Protein AF-A0A2E6WQB7-F1 (afdb_monomer_lite)

Structure (mmCIF, N/CA/C/O backbone):
data_AF-A0A2E6WQB7-F1
#
_entry.id   AF-A0A2E6WQB7-F1
#
loop_
_atom_site.group_PDB
_atom_site.id
_atom_site.type_symbol
_atom_site.label_atom_id
_atom_site.label_alt_id
_atom_site.label_comp_id
_atom_site.label_asym_id
_atom_site.label_entity_id
_atom_site.label_seq_id
_atom_site.pdbx_PDB_ins_code
_atom_site.Cartn_x
_atom_site.Cartn_y
_atom_site.Cartn_z
_atom_site.occupancy
_atom_site.B_iso_or_equiv
_atom_site.auth_seq_id
_atom_site.auth_comp_id
_atom_site.auth_asym_id
_atom_site.auth_atom_id
_atom_site.pdbx_PDB_model_num
ATOM 1 N N . MET A 1 1 ? 29.535 -19.643 11.023 1.00 40.69 1 MET A N 1
ATOM 2 C CA . MET A 1 1 ? 28.371 -19.129 11.769 1.00 40.69 1 MET A CA 1
ATOM 3 C C . MET A 1 1 ? 27.506 -18.400 10.760 1.00 40.69 1 MET A C 1
ATOM 5 O O . MET A 1 1 ? 27.830 -17.279 10.393 1.00 40.69 1 MET A O 1
ATOM 9 N N . GLU A 1 2 ? 26.518 -19.099 10.204 1.00 45.59 2 GLU A N 1
ATOM 10 C CA . GLU A 1 2 ? 25.465 -18.490 9.387 1.00 45.59 2 GLU A CA 1
ATOM 11 C C . GLU A 1 2 ? 24.642 -17.578 10.297 1.00 45.59 2 GLU A C 1
ATOM 13 O O . GLU A 1 2 ? 24.123 -18.015 11.322 1.00 45.59 2 GLU A O 1
ATOM 18 N N . ASN A 1 3 ? 24.598 -16.287 9.972 1.00 47.78 3 ASN A N 1
ATOM 19 C CA .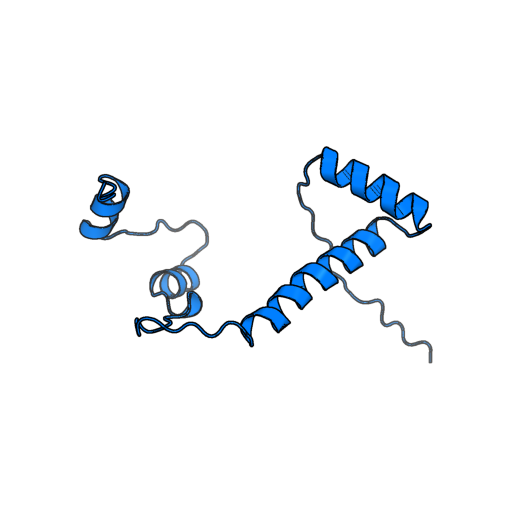 ASN A 1 3 ? 23.720 -15.350 10.652 1.00 47.78 3 ASN A CA 1
ATOM 20 C C . ASN A 1 3 ? 22.300 -15.585 10.131 1.00 47.78 3 ASN A C 1
ATOM 22 O O . ASN A 1 3 ? 21.912 -14.992 9.123 1.00 47.78 3 ASN A O 1
ATOM 26 N N . ASP A 1 4 ? 21.527 -16.408 10.837 1.00 47.44 4 ASP A N 1
ATOM 27 C CA . ASP A 1 4 ? 20.069 -16.497 10.707 1.00 47.44 4 ASP A CA 1
ATOM 28 C C . ASP A 1 4 ? 19.415 -15.200 11.216 1.00 47.44 4 ASP A C 1
ATOM 30 O O . ASP A 1 4 ? 18.637 -15.168 12.168 1.00 47.44 4 ASP A O 1
ATOM 34 N N . ASN A 1 5 ? 19.704 -14.081 10.553 1.00 51.34 5 ASN A N 1
ATOM 35 C CA . ASN A 1 5 ? 18.859 -12.899 10.608 1.00 51.34 5 ASN A CA 1
AT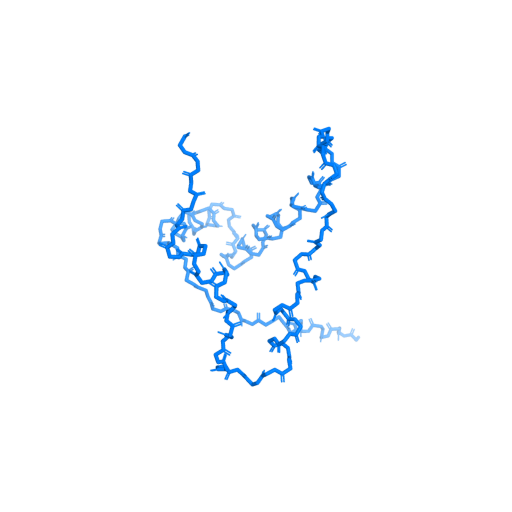OM 36 C C . ASN A 1 5 ? 17.631 -13.168 9.732 1.00 51.34 5 ASN A C 1
ATOM 38 O O . ASN A 1 5 ? 17.419 -12.507 8.712 1.00 51.34 5 ASN A O 1
ATOM 42 N N . THR A 1 6 ? 16.802 -14.143 10.116 1.00 55.34 6 THR A N 1
ATOM 43 C CA . THR A 1 6 ? 15.426 -14.240 9.625 1.00 55.34 6 THR A CA 1
ATOM 44 C C . THR A 1 6 ? 14.685 -13.025 10.173 1.00 55.34 6 THR A C 1
ATOM 46 O O . THR A 1 6 ? 14.099 -13.043 11.258 1.00 55.34 6 THR A O 1
ATOM 49 N N . ASN A 1 7 ? 14.838 -11.921 9.449 1.00 58.34 7 ASN A N 1
ATOM 50 C CA . ASN A 1 7 ? 14.265 -10.618 9.706 1.00 58.34 7 ASN A CA 1
ATOM 51 C C . ASN A 1 7 ? 12.765 -10.805 9.968 1.00 58.34 7 ASN A C 1
ATOM 53 O O . ASN A 1 7 ? 12.017 -11.176 9.062 1.00 58.34 7 ASN A O 1
ATOM 57 N N . LYS A 1 8 ? 12.337 -10.629 11.226 1.00 64.75 8 LYS A N 1
ATOM 58 C CA . LYS A 1 8 ? 10.929 -10.682 11.649 1.00 64.75 8 LYS A CA 1
ATOM 59 C C . LYS A 1 8 ? 10.185 -9.482 11.056 1.00 64.75 8 LYS A C 1
ATOM 61 O O . LYS A 1 8 ? 9.807 -8.554 11.766 1.00 64.75 8 LYS A O 1
ATOM 66 N N . THR A 1 9 ? 9.995 -9.473 9.743 1.00 70.56 9 THR A N 1
ATOM 67 C CA . THR A 1 9 ? 9.180 -8.471 9.065 1.00 70.56 9 THR A CA 1
ATOM 68 C C . THR A 1 9 ? 7.718 -8.771 9.374 1.00 70.56 9 THR A C 1
ATOM 70 O O . THR A 1 9 ? 7.231 -9.866 9.092 1.00 70.56 9 THR A O 1
ATOM 73 N N . ARG A 1 10 ? 7.016 -7.816 9.993 1.00 81.56 10 ARG A N 1
ATOM 74 C CA . ARG A 1 10 ? 5.583 -7.957 10.272 1.00 81.56 10 ARG A CA 1
ATOM 75 C C . ARG A 1 10 ? 4.819 -7.992 8.950 1.00 81.56 10 ARG A C 1
ATOM 77 O O . ARG A 1 10 ? 5.018 -7.127 8.102 1.00 81.56 10 ARG A O 1
ATOM 84 N N . GLN A 1 11 ? 3.951 -8.984 8.786 1.00 83.50 11 GLN A N 1
ATOM 85 C CA . GLN A 1 11 ? 3.028 -9.032 7.660 1.00 83.50 11 GLN A CA 1
ATOM 86 C C . GLN A 1 11 ? 1.891 -8.038 7.907 1.00 83.50 11 GLN A C 1
ATOM 88 O O . GLN A 1 11 ? 1.300 -8.026 8.985 1.00 83.50 11 GLN A O 1
ATOM 93 N N . ILE A 1 12 ? 1.604 -7.206 6.909 1.00 83.06 12 ILE A N 1
ATOM 94 C CA . ILE A 1 12 ? 0.531 -6.213 6.947 1.00 83.06 12 ILE A CA 1
ATOM 95 C C . ILE A 1 12 ? -0.445 -6.561 5.827 1.00 83.06 12 ILE A C 1
ATOM 97 O O . ILE A 1 12 ? -0.026 -6.8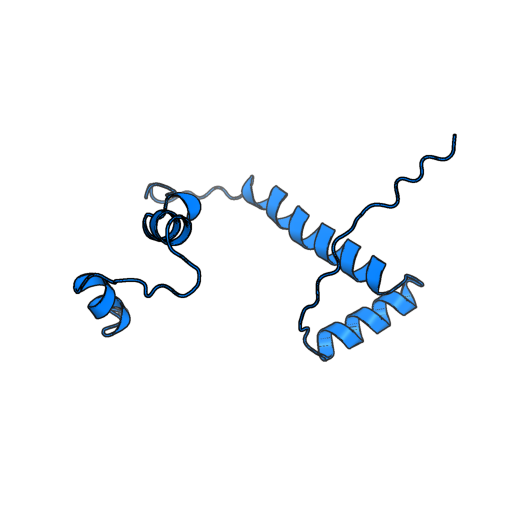63 4.708 1.00 83.06 12 ILE A O 1
ATOM 101 N N . PHE A 1 13 ? -1.738 -6.533 6.135 1.00 87.38 13 PHE A N 1
ATOM 102 C CA . PHE A 1 13 ? -2.800 -6.641 5.142 1.00 87.38 13 PHE A CA 1
ATOM 103 C C . PHE A 1 13 ? -3.335 -5.241 4.860 1.00 87.38 13 PHE A C 1
ATOM 105 O O . PHE A 1 13 ? -3.616 -4.488 5.789 1.00 87.38 13 PHE A O 1
ATOM 112 N N . ALA A 1 14 ? -3.451 -4.891 3.583 1.00 87.12 14 ALA A N 1
ATOM 113 C CA . ALA A 1 14 ? -3.945 -3.597 3.138 1.00 87.12 14 ALA A CA 1
ATOM 114 C C . ALA A 1 14 ? -4.891 -3.789 1.953 1.00 87.12 14 ALA A C 1
ATOM 116 O O . ALA A 1 14 ? -4.749 -4.740 1.181 1.00 87.12 14 ALA A O 1
ATOM 117 N N . ILE A 1 15 ? -5.844 -2.873 1.815 1.00 93.62 15 ILE A N 1
ATOM 118 C CA . ILE A 1 15 ? -6.730 -2.796 0.655 1.00 93.62 15 ILE A CA 1
ATOM 119 C C . ILE A 1 15 ? -6.075 -1.844 -0.348 1.00 93.62 15 ILE A C 1
ATOM 121 O O . ILE A 1 15 ? -5.634 -0.759 0.024 1.00 93.62 15 ILE A O 1
ATOM 125 N N . VAL A 1 16 ? -5.990 -2.261 -1.608 1.00 90.06 16 VAL A N 1
ATOM 126 C CA . VAL A 1 16 ? -5.388 -1.486 -2.703 1.00 90.06 16 VAL A CA 1
ATOM 127 C C . VAL A 1 16 ? -6.399 -1.420 -3.839 1.00 90.06 16 VAL A C 1
ATOM 129 O O . VAL A 1 16 ? -7.144 -2.381 -4.039 1.00 90.06 16 VAL A O 1
ATOM 132 N N . SER A 1 17 ? -6.437 -0.308 -4.582 1.00 95.88 17 SER A N 1
ATOM 133 C CA . SER A 1 17 ? -7.269 -0.256 -5.785 1.00 95.88 17 SER A CA 1
ATOM 134 C C . SER A 1 17 ? -6.795 -1.300 -6.800 1.00 95.88 17 SER A C 1
ATOM 136 O O . SER A 1 17 ? -5.595 -1.555 -6.954 1.00 95.88 17 SER A O 1
ATOM 138 N N . GLU A 1 18 ? -7.747 -1.923 -7.487 1.00 95.06 18 GLU A N 1
ATOM 139 C CA . GLU A 1 18 ? -7.457 -2.989 -8.444 1.00 95.06 18 GLU A CA 1
ATOM 140 C C . GLU A 1 18 ? -6.561 -2.497 -9.587 1.00 95.06 18 GLU A C 1
ATOM 142 O O . GLU A 1 18 ? -5.574 -3.153 -9.928 1.00 95.06 18 GLU A O 1
ATOM 147 N N . ASP A 1 19 ? -6.833 -1.296 -10.099 1.00 96.81 19 ASP A N 1
ATOM 148 C CA . ASP A 1 19 ? -6.060 -0.683 -11.180 1.00 96.81 19 ASP A CA 1
ATOM 149 C C . ASP A 1 19 ? -4.580 -0.526 -10.805 1.00 96.81 19 ASP A C 1
ATOM 151 O O . ASP A 1 19 ? -3.684 -0.874 -11.582 1.00 96.81 19 ASP A O 1
ATOM 155 N N . ILE A 1 20 ? -4.303 -0.067 -9.578 1.00 93.56 20 ILE A N 1
ATOM 156 C CA . ILE A 1 20 ? -2.934 0.108 -9.072 1.00 93.56 20 ILE A CA 1
ATOM 157 C C . ILE A 1 20 ? -2.254 -1.250 -8.897 1.00 93.56 20 ILE A C 1
ATOM 159 O O . ILE A 1 20 ? -1.073 -1.401 -9.233 1.00 93.56 20 ILE A O 1
ATOM 163 N N . TYR A 1 21 ? -2.978 -2.252 -8.398 1.00 93.75 21 TYR A N 1
ATOM 164 C CA . TYR A 1 21 ? -2.450 -3.604 -8.243 1.00 93.75 21 TYR A CA 1
ATOM 165 C C . TYR A 1 21 ? -2.064 -4.224 -9.594 1.00 93.75 21 TYR A C 1
ATOM 167 O O . TYR A 1 21 ? -0.956 -4.754 -9.735 1.00 93.75 21 TYR A O 1
ATOM 175 N N . LEU A 1 22 ? -2.933 -4.119 -10.603 1.00 96.19 22 LEU A N 1
ATOM 176 C CA . LEU A 1 22 ? -2.685 -4.640 -11.949 1.00 96.19 22 LEU A CA 1
ATOM 177 C C . LEU A 1 22 ? -1.505 -3.935 -12.623 1.00 96.19 22 LEU A C 1
ATOM 179 O O . LEU A 1 22 ? -0.606 -4.609 -13.137 1.00 96.19 22 LEU A O 1
ATOM 183 N N . ALA A 1 23 ? -1.455 -2.603 -12.553 1.00 95.31 23 ALA A N 1
ATOM 184 C CA . ALA A 1 23 ? -0.338 -1.823 -13.080 1.00 95.31 23 ALA A CA 1
ATOM 185 C C . ALA A 1 23 ? 0.988 -2.207 -12.401 1.00 95.31 23 ALA A C 1
ATOM 187 O O . ALA A 1 23 ? 2.000 -2.437 -13.070 1.00 95.31 23 ALA A O 1
ATOM 188 N N . SER A 1 24 ? 0.972 -2.364 -11.074 1.00 93.94 24 SER A N 1
ATOM 189 C CA . SER A 1 24 ? 2.144 -2.784 -10.295 1.00 93.94 24 SER A CA 1
ATOM 190 C C . SER A 1 24 ? 2.600 -4.195 -10.664 1.00 93.94 24 SER A C 1
ATOM 192 O O . SER A 1 24 ? 3.796 -4.448 -10.795 1.00 93.94 24 SER A O 1
ATOM 194 N N . LYS A 1 25 ? 1.660 -5.120 -10.879 1.00 95.06 25 LYS A N 1
ATOM 195 C CA . LYS A 1 25 ? 1.948 -6.503 -11.282 1.00 95.06 25 LYS A CA 1
ATOM 196 C C . LYS A 1 25 ? 2.560 -6.585 -12.679 1.00 95.06 25 LYS A C 1
ATOM 198 O O . LYS A 1 25 ? 3.528 -7.326 -12.872 1.00 95.06 25 LYS A O 1
ATOM 203 N N . ALA A 1 26 ? 2.038 -5.810 -13.628 1.00 96.56 26 ALA A N 1
ATOM 204 C CA . ALA A 1 26 ? 2.615 -5.693 -14.963 1.00 96.56 26 ALA A CA 1
ATOM 205 C C . ALA A 1 26 ? 4.056 -5.162 -14.882 1.00 96.56 26 ALA A C 1
ATOM 207 O O . ALA A 1 26 ? 4.982 -5.814 -15.369 1.00 96.56 26 ALA A O 1
ATOM 208 N N . LYS A 1 27 ? 4.270 -4.058 -14.152 1.00 94.69 27 LYS A N 1
ATOM 209 C CA . LYS A 1 27 ? 5.604 -3.468 -13.960 1.00 94.69 27 LYS A CA 1
ATOM 210 C C . LYS A 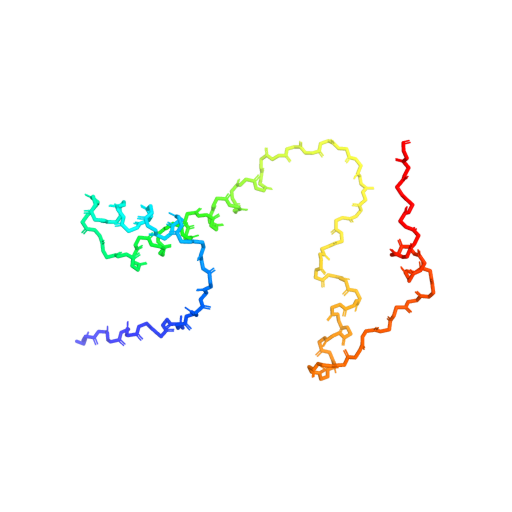1 27 ? 6.592 -4.382 -13.248 1.00 94.69 27 LYS A C 1
ATOM 212 O O . LYS A 1 27 ? 7.743 -4.475 -13.670 1.00 94.69 27 LYS A O 1
ATOM 217 N N . ALA A 1 28 ? 6.164 -5.101 -12.218 1.00 95.50 28 ALA A N 1
ATOM 218 C CA . ALA A 1 28 ? 7.020 -6.068 -11.537 1.00 95.50 28 ALA A CA 1
ATOM 219 C C . ALA A 1 28 ? 7.476 -7.191 -12.488 1.00 95.50 28 ALA A C 1
ATOM 221 O O . ALA A 1 28 ? 8.636 -7.600 -12.453 1.00 95.50 28 ALA A O 1
ATOM 222 N N . THR A 1 29 ? 6.587 -7.637 -13.382 1.00 95.12 29 THR A N 1
ATOM 223 C CA . THR A 1 29 ? 6.887 -8.676 -14.378 1.00 95.12 29 THR A CA 1
ATOM 224 C C . THR A 1 29 ? 7.864 -8.174 -15.441 1.00 95.12 29 THR A C 1
ATOM 226 O O . THR A 1 29 ? 8.824 -8.878 -15.755 1.00 95.12 29 THR A O 1
ATOM 229 N N . GLU A 1 30 ? 7.678 -6.947 -15.941 1.00 95.88 30 GLU A N 1
ATOM 230 C CA . GLU A 1 30 ? 8.627 -6.292 -16.858 1.00 95.88 30 GLU A CA 1
ATOM 231 C C . GLU A 1 30 ? 10.037 -6.234 -16.257 1.00 95.88 30 GLU A C 1
ATOM 233 O O . GLU A 1 30 ? 11.021 -6.562 -16.921 1.00 95.88 30 GLU A O 1
ATOM 238 N N . LEU A 1 31 ? 10.128 -5.879 -14.973 1.00 93.75 31 LEU A N 1
ATOM 239 C CA . LEU A 1 31 ? 11.390 -5.782 -14.238 1.00 93.75 31 LEU A CA 1
ATOM 240 C C . LEU A 1 31 ? 11.932 -7.141 -13.769 1.00 93.75 31 LEU A C 1
ATOM 242 O O . LEU A 1 31 ? 13.026 -7.192 -13.209 1.00 93.75 31 LEU A O 1
ATOM 246 N N . ARG A 1 32 ? 11.191 -8.237 -13.990 1.00 95.44 32 ARG A N 1
ATOM 247 C CA . ARG A 1 32 ? 11.503 -9.592 -13.497 1.00 95.44 32 ARG A CA 1
ATOM 248 C C . ARG A 1 32 ? 11.746 -9.631 -11.984 1.00 95.44 32 ARG A C 1
ATOM 250 O O . ARG A 1 32 ? 12.594 -10.377 -11.496 1.00 95.44 32 ARG A O 1
ATOM 257 N N . LEU A 1 33 ? 10.989 -8.827 -11.242 1.00 93.62 33 LEU A N 1
ATOM 258 C CA . LEU A 1 33 ? 11.060 -8.730 -9.788 1.00 93.62 33 LEU A CA 1
ATOM 259 C C . LEU A 1 33 ? 9.826 -9.372 -9.139 1.00 93.62 33 LEU A C 1
ATOM 261 O O . LEU A 1 33 ? 8.716 -9.248 -9.660 1.00 93.62 33 LEU A O 1
ATOM 265 N N . PRO A 1 34 ? 9.971 -10.004 -7.960 1.00 94.00 34 PRO A N 1
ATOM 266 C CA . PRO A 1 34 ? 8.821 -10.401 -7.160 1.00 94.00 34 PRO A CA 1
ATOM 267 C C . PRO A 1 34 ? 7.963 -9.181 -6.809 1.00 94.00 34 PRO A C 1
ATOM 269 O O . PRO A 1 34 ? 8.487 -8.173 -6.331 1.00 94.00 34 PRO A O 1
ATOM 272 N N . LEU A 1 35 ? 6.641 -9.295 -6.971 1.00 91.81 35 LEU A N 1
ATOM 273 C CA . LEU A 1 35 ? 5.702 -8.193 -6.715 1.00 91.81 35 LEU A CA 1
ATOM 274 C C . LEU A 1 35 ? 5.856 -7.609 -5.305 1.00 91.81 35 LEU A C 1
ATOM 276 O O . LEU A 1 35 ? 5.863 -6.395 -5.135 1.00 91.81 35 LEU A O 1
ATOM 280 N N . ARG A 1 36 ? 6.067 -8.470 -4.303 1.00 90.38 36 ARG A N 1
ATOM 281 C CA . ARG A 1 36 ? 6.364 -8.045 -2.930 1.00 90.38 36 ARG A CA 1
ATOM 282 C C . ARG A 1 36 ? 7.550 -7.080 -2.881 1.00 90.38 36 ARG A C 1
ATOM 284 O O . ARG A 1 36 ? 7.442 -6.012 -2.294 1.00 90.38 36 ARG A O 1
ATOM 291 N N . LYS A 1 37 ? 8.669 -7.451 -3.510 1.00 90.56 37 LYS A N 1
ATOM 292 C CA . LYS A 1 37 ? 9.895 -6.648 -3.485 1.00 90.56 37 LYS A CA 1
ATOM 293 C C . LYS A 1 37 ? 9.695 -5.322 -4.212 1.00 90.56 37 LYS A C 1
ATOM 295 O O . LYS A 1 37 ? 10.171 -4.295 -3.746 1.00 90.56 37 LYS A O 1
ATOM 300 N N . PHE A 1 38 ? 8.958 -5.345 -5.320 1.00 93.75 38 PHE A N 1
ATOM 301 C CA . PHE A 1 38 ? 8.595 -4.142 -6.062 1.00 93.75 38 PHE A CA 1
ATOM 302 C C . PHE A 1 38 ? 7.782 -3.156 -5.207 1.00 93.75 38 PHE A C 1
ATOM 304 O O . PHE A 1 38 ? 8.106 -1.971 -5.176 1.00 93.75 38 PHE A O 1
ATOM 311 N N . ILE A 1 39 ? 6.787 -3.648 -4.462 1.00 91.81 39 ILE A N 1
ATOM 312 C CA . ILE A 1 39 ? 5.984 -2.825 -3.546 1.00 91.81 39 ILE A CA 1
ATOM 313 C C . ILE A 1 39 ? 6.849 -2.271 -2.406 1.00 91.81 39 ILE A C 1
ATOM 315 O O . ILE A 1 39 ? 6.759 -1.086 -2.107 1.00 91.81 39 ILE A O 1
ATOM 319 N N . GLU A 1 40 ? 7.726 -3.088 -1.812 1.00 90.19 40 GLU A N 1
ATOM 320 C CA . GLU A 1 40 ? 8.666 -2.633 -0.773 1.00 90.19 40 GLU A CA 1
ATOM 321 C C . GLU A 1 40 ? 9.546 -1.473 -1.274 1.00 90.19 40 GLU A C 1
ATOM 323 O O . GLU A 1 40 ? 9.641 -0.448 -0.608 1.00 90.19 40 GLU A O 1
ATOM 328 N N . LEU A 1 41 ? 10.124 -1.597 -2.475 1.00 91.44 41 LEU A N 1
ATOM 329 C CA . LEU A 1 41 ? 10.942 -0.554 -3.111 1.00 91.44 41 LEU A CA 1
ATOM 330 C C . LEU A 1 41 ? 10.149 0.727 -3.403 1.00 91.44 41 LEU A C 1
ATOM 332 O O . LEU A 1 41 ? 10.673 1.831 -3.253 1.00 91.44 41 LEU A O 1
ATOM 336 N N . ALA A 1 42 ? 8.903 0.592 -3.858 1.00 90.25 42 ALA A N 1
ATOM 337 C CA . ALA A 1 42 ? 8.040 1.735 -4.133 1.00 90.25 42 ALA A CA 1
ATOM 338 C C . ALA A 1 42 ? 7.682 2.489 -2.843 1.00 90.25 42 ALA A C 1
ATOM 340 O O . ALA A 1 42 ? 7.770 3.715 -2.811 1.00 90.25 42 ALA A O 1
ATOM 341 N N . LEU A 1 43 ? 7.343 1.759 -1.776 1.00 89.94 43 LEU A N 1
ATOM 342 C CA . LEU A 1 43 ? 7.047 2.330 -0.461 1.00 89.94 43 LEU A CA 1
ATOM 343 C C . LEU A 1 43 ? 8.279 2.988 0.162 1.00 89.94 43 LEU A C 1
ATOM 345 O O . LEU A 1 43 ? 8.178 4.100 0.668 1.00 89.94 43 LEU A O 1
ATOM 349 N N . GLU A 1 44 ? 9.445 2.346 0.077 1.00 90.88 44 GLU A N 1
ATOM 350 C CA . GLU A 1 44 ? 10.715 2.916 0.537 1.00 90.88 44 GLU A CA 1
ATOM 351 C C . GLU A 1 44 ? 11.008 4.246 -0.166 1.00 90.88 44 GLU A C 1
ATOM 353 O O . GLU A 1 44 ? 11.312 5.242 0.487 1.00 90.88 44 GLU A O 1
ATOM 358 N N . LYS A 1 45 ? 10.840 4.300 -1.494 1.00 88.88 45 LYS A N 1
ATOM 359 C CA . LYS A 1 45 ? 11.004 5.541 -2.262 1.00 88.88 45 LYS A CA 1
ATOM 360 C C . LYS A 1 45 ? 10.000 6.615 -1.857 1.00 88.88 45 LYS A C 1
ATOM 362 O O . LYS A 1 45 ? 10.414 7.749 -1.658 1.00 88.88 45 LYS A O 1
ATOM 367 N N . ALA A 1 46 ? 8.720 6.271 -1.723 1.00 88.19 46 ALA A N 1
ATOM 368 C CA . ALA A 1 46 ? 7.677 7.226 -1.353 1.00 88.19 46 ALA A CA 1
ATOM 369 C C . ALA A 1 46 ? 7.900 7.815 0.051 1.00 88.19 46 ALA A C 1
ATOM 371 O O . ALA A 1 46 ? 7.753 9.017 0.249 1.00 88.19 46 ALA A O 1
ATOM 372 N N . LEU A 1 47 ? 8.306 6.984 1.015 1.00 87.38 47 LEU A N 1
ATOM 373 C CA . LEU A 1 47 ? 8.587 7.425 2.382 1.00 87.38 47 LEU A CA 1
ATOM 374 C C . LEU A 1 47 ? 9.874 8.257 2.469 1.00 87.38 47 LEU A C 1
ATOM 376 O O . LEU A 1 47 ? 9.899 9.256 3.183 1.00 87.38 47 LEU A O 1
ATOM 380 N N . ASN A 1 48 ? 10.916 7.893 1.716 1.00 81.62 48 ASN A N 1
ATOM 381 C CA . ASN A 1 48 ? 12.182 8.633 1.698 1.00 81.62 48 ASN A CA 1
ATOM 382 C C . ASN A 1 48 ? 12.090 9.968 0.940 1.00 81.62 48 ASN A C 1
ATOM 384 O O . ASN A 1 48 ? 12.857 10.884 1.232 1.00 81.62 48 ASN A O 1
ATOM 388 N N . PHE A 1 49 ? 11.167 10.106 -0.017 1.00 60.78 49 PHE A N 1
ATOM 389 C CA . PHE A 1 49 ? 10.937 11.368 -0.730 1.00 60.78 49 PHE A CA 1
ATOM 390 C C . PHE A 1 49 ? 10.435 12.463 0.226 1.00 60.78 49 PHE A C 1
ATOM 392 O O . PHE A 1 49 ? 10.965 13.572 0.241 1.00 60.78 49 PHE A O 1
ATOM 399 N N . ASN A 1 50 ? 9.530 12.094 1.136 1.00 55.47 50 ASN A N 1
ATOM 400 C CA . ASN A 1 50 ? 8.985 12.983 2.165 1.00 55.47 50 ASN A CA 1
ATOM 401 C C . ASN A 1 50 ? 9.994 13.385 3.257 1.00 55.47 50 ASN A C 1
ATOM 403 O O . ASN A 1 50 ? 9.684 14.247 4.070 1.00 55.47 50 ASN A O 1
ATOM 407 N N . ALA A 1 51 ? 11.176 12.764 3.323 1.00 55.28 51 ALA A N 1
ATOM 408 C CA . ALA A 1 51 ? 12.219 13.145 4.279 1.00 55.28 51 ALA A CA 1
ATOM 409 C C . ALA A 1 51 ? 13.149 14.245 3.736 1.00 55.28 51 ALA A C 1
ATOM 411 O O . ALA A 1 51 ? 13.751 14.979 4.516 1.00 55.28 51 ALA A O 1
ATOM 412 N N . ASN A 1 52 ? 13.264 14.362 2.408 1.00 51.44 52 ASN A N 1
ATOM 413 C CA . ASN A 1 52 ? 14.212 15.269 1.757 1.00 51.44 52 ASN A CA 1
ATOM 414 C C . ASN A 1 52 ? 13.555 16.552 1.218 1.00 51.44 52 ASN A C 1
ATOM 416 O O . ASN A 1 52 ? 14.252 17.551 1.041 1.00 51.44 52 ASN A O 1
ATOM 420 N N . GLU A 1 53 ? 12.238 16.561 0.976 1.00 51.41 53 GLU A N 1
ATOM 421 C CA . GLU A 1 53 ? 11.514 17.774 0.552 1.00 51.41 53 GLU A CA 1
ATOM 422 C C . GLU A 1 53 ? 11.185 18.729 1.712 1.00 51.41 53 GLU A C 1
ATOM 424 O O . GLU A 1 53 ? 11.081 19.933 1.493 1.00 51.41 53 GLU A O 1
ATOM 429 N N . THR A 1 54 ? 11.153 18.260 2.963 1.00 50.03 54 THR A N 1
ATOM 430 C CA . THR A 1 54 ? 10.889 19.113 4.141 1.00 50.03 54 THR A CA 1
ATOM 431 C C . THR A 1 54 ? 12.043 20.057 4.505 1.00 50.03 54 THR A C 1
ATOM 433 O O . THR A 1 54 ? 11.909 20.847 5.434 1.00 50.03 54 THR A O 1
ATOM 436 N N . LEU A 1 55 ? 13.185 19.985 3.810 1.00 51.66 55 LEU A N 1
ATOM 437 C CA . LEU A 1 55 ? 14.360 20.823 4.084 1.00 51.66 55 LEU A CA 1
ATOM 438 C C . LEU A 1 55 ? 14.571 21.972 3.087 1.00 51.66 55 LEU A C 1
ATOM 440 O O . LEU A 1 55 ? 15.425 22.811 3.348 1.00 51.66 55 LEU A O 1
ATOM 444 N N . ASN A 1 56 ? 13.826 22.037 1.974 1.00 46.31 56 ASN A N 1
ATOM 445 C CA . ASN A 1 56 ? 14.100 23.008 0.899 1.00 46.31 56 ASN A CA 1
ATOM 446 C C . ASN A 1 56 ? 12.892 23.843 0.448 1.00 46.31 56 ASN A C 1
ATOM 448 O O . ASN A 1 56 ? 12.955 24.472 -0.607 1.00 46.31 56 ASN A O 1
ATOM 452 N N . GLN A 1 57 ? 11.808 23.890 1.222 1.00 41.91 57 GLN A N 1
ATOM 453 C CA . GLN A 1 57 ? 10.734 24.849 0.970 1.00 41.91 57 GLN A CA 1
ATOM 454 C C . GLN A 1 57 ? 10.871 26.016 1.950 1.00 41.91 57 GLN A C 1
ATOM 456 O O . GLN A 1 57 ? 10.450 25.939 3.101 1.00 41.91 57 GLN A O 1
ATOM 461 N N . GLU A 1 58 ? 11.522 27.084 1.483 1.00 49.22 58 GLU A N 1
ATOM 462 C CA . GLU A 1 58 ? 11.418 28.415 2.075 1.00 49.22 58 GLU A CA 1
ATOM 463 C C . GLU A 1 58 ? 9.931 28.789 2.135 1.00 49.22 58 GLU A C 1
ATOM 465 O O . GLU A 1 58 ? 9.301 29.060 1.112 1.00 49.22 58 GLU A O 1
ATOM 470 N N . VAL A 1 59 ? 9.358 28.753 3.337 1.00 44.84 59 VAL A N 1
ATOM 471 C CA . VAL A 1 59 ? 8.048 29.336 3.620 1.00 44.84 59 VAL A CA 1
ATOM 472 C C . VAL A 1 59 ? 8.304 30.660 4.325 1.00 44.84 59 VAL A C 1
ATOM 474 O O . VAL A 1 59 ? 8.365 30.741 5.548 1.00 44.84 59 VAL A O 1
ATOM 477 N N . ASP A 1 60 ? 8.470 31.706 3.520 1.00 39.94 60 ASP A N 1
ATOM 478 C CA . ASP A 1 60 ? 8.040 33.040 3.916 1.00 39.94 60 ASP A CA 1
ATOM 479 C C . ASP A 1 60 ? 6.517 32.963 4.088 1.00 39.94 60 ASP A C 1
ATOM 481 O O . ASP A 1 60 ? 5.808 32.730 3.105 1.00 39.94 60 ASP A O 1
ATOM 485 N N . SER A 1 61 ? 6.029 33.100 5.326 1.00 46.16 61 SER A N 1
ATOM 486 C CA . SER A 1 61 ? 4.765 33.753 5.732 1.00 46.16 61 SER A CA 1
ATOM 487 C C . SER A 1 61 ? 4.172 33.112 6.992 1.00 46.16 61 SER A C 1
ATOM 489 O O . SER A 1 61 ? 3.692 31.983 6.974 1.00 46.16 61 SER A O 1
ATOM 491 N N . SER A 1 62 ? 4.106 33.930 8.044 1.00 41.53 62 SER A N 1
ATOM 492 C CA . SER A 1 62 ? 3.344 33.781 9.292 1.00 41.53 62 SER A CA 1
ATOM 493 C C . SER A 1 62 ? 3.743 32.653 10.247 1.00 41.53 62 SER A C 1
ATOM 495 O O . SER A 1 62 ? 3.300 31.513 10.143 1.00 41.53 62 SER A O 1
ATOM 497 N N . ASP A 1 63 ? 4.481 33.064 11.279 1.00 47.56 63 ASP A N 1
ATOM 498 C CA . ASP A 1 63 ? 4.451 32.490 12.620 1.00 47.56 63 ASP A CA 1
ATOM 499 C C . ASP A 1 63 ? 3.002 32.300 13.110 1.00 47.56 63 ASP A C 1
ATOM 501 O O . ASP A 1 63 ? 2.397 33.177 13.726 1.00 47.56 63 ASP A O 1
ATOM 505 N N . THR A 1 64 ? 2.444 31.121 12.881 1.00 53.69 64 THR A N 1
ATOM 506 C CA . THR A 1 64 ? 1.599 30.475 13.883 1.00 53.69 64 THR A CA 1
ATOM 507 C C . THR A 1 64 ? 2.357 29.235 14.289 1.00 53.69 64 THR A C 1
ATOM 509 O O . THR A 1 64 ? 2.581 28.364 13.451 1.00 53.69 64 THR A O 1
ATOM 512 N N . GLU A 1 65 ? 2.831 29.228 15.533 1.00 56.59 65 GLU A N 1
ATOM 513 C CA . GLU A 1 65 ? 3.551 28.138 16.185 1.00 56.59 65 GLU A CA 1
ATOM 514 C C . GLU A 1 65 ? 3.226 26.788 15.541 1.00 56.59 65 GLU A C 1
ATOM 516 O O . GLU A 1 65 ? 2.077 26.346 15.567 1.00 56.59 65 GLU A O 1
ATOM 521 N N . ASN A 1 66 ? 4.237 26.150 14.942 1.00 54.84 66 ASN A N 1
ATOM 522 C CA . ASN A 1 66 ? 4.156 24.791 14.415 1.00 54.84 66 ASN A CA 1
ATOM 523 C C . ASN A 1 66 ? 3.899 23.818 15.578 1.00 54.84 66 ASN A C 1
ATOM 525 O O . ASN A 1 66 ? 4.797 23.102 16.029 1.00 54.84 66 ASN A O 1
ATOM 529 N N . LYS A 1 67 ? 2.672 23.826 16.106 1.00 63.34 67 LYS A N 1
ATOM 530 C CA . LYS A 1 67 ? 2.192 22.893 17.110 1.00 63.34 67 LYS A CA 1
ATOM 531 C C . LYS A 1 67 ? 2.063 21.567 16.386 1.00 63.34 67 LYS A C 1
ATOM 533 O O . LYS A 1 67 ? 1.132 21.333 15.621 1.00 63.34 67 LYS A O 1
ATOM 538 N N . SER A 1 68 ? 3.084 20.738 16.561 1.00 74.44 68 SER A N 1
ATOM 539 C CA . SER A 1 68 ? 3.127 19.385 16.029 1.00 74.44 68 SER A CA 1
ATOM 540 C C . SER A 1 68 ? 1.813 18.690 16.361 1.00 74.44 68 SER A C 1
ATOM 542 O O . SER A 1 68 ? 1.332 18.813 17.487 1.00 74.44 68 SER A O 1
ATOM 544 N N . ILE A 1 69 ? 1.256 17.921 15.423 1.00 73.38 69 ILE A N 1
ATOM 545 C CA . ILE A 1 69 ? 0.053 17.113 15.675 1.00 73.38 69 ILE A CA 1
ATOM 546 C C . ILE A 1 69 ? 0.199 16.267 16.949 1.00 73.38 69 ILE A C 1
ATOM 548 O O . ILE A 1 69 ? -0.762 16.053 17.666 1.00 73.38 69 ILE A O 1
ATOM 552 N N . TRP A 1 70 ? 1.426 15.873 17.305 1.00 73.62 70 TRP A N 1
ATOM 553 C CA . TRP A 1 70 ? 1.763 15.104 18.506 1.00 73.62 70 TRP A CA 1
ATOM 554 C C . TRP A 1 70 ? 1.660 15.886 19.823 1.00 73.62 70 TRP A C 1
ATOM 556 O O . TRP A 1 70 ? 1.732 15.301 20.903 1.00 73.62 70 TRP A O 1
ATOM 566 N N . GLN A 1 71 ? 1.536 17.207 19.749 1.00 75.75 71 GLN A N 1
ATOM 567 C CA . GLN A 1 71 ? 1.329 18.101 20.886 1.00 75.75 71 GLN A CA 1
ATOM 568 C C . GLN A 1 71 ? -0.159 18.411 21.100 1.00 75.75 71 GLN A C 1
ATOM 570 O O . GLN A 1 71 ? -0.482 19.217 21.977 1.00 75.75 71 GLN A O 1
ATOM 575 N N . ASP A 1 72 ? -1.046 17.779 20.326 1.00 79.69 72 ASP A N 1
ATOM 576 C CA . ASP A 1 72 ? -2.487 17.847 20.522 1.00 79.69 72 ASP A CA 1
ATOM 577 C C . ASP A 1 72 ? -2.879 17.252 21.886 1.00 79.69 72 ASP A C 1
ATOM 579 O O . ASP A 1 72 ? -2.365 16.223 22.342 1.00 79.69 72 ASP A O 1
ATOM 583 N N . GLU A 1 73 ? -3.781 17.950 22.559 1.00 76.25 73 GLU A N 1
ATOM 584 C CA . GLU A 1 73 ? -4.348 17.572 23.844 1.00 76.25 73 GLU A CA 1
ATOM 585 C C . GLU A 1 73 ? -5.233 16.327 23.712 1.00 76.25 73 GLU A C 1
ATOM 587 O O . GLU A 1 73 ? -5.127 15.411 24.533 1.00 76.25 73 GLU A O 1
ATOM 592 N N . TYR A 1 74 ? -6.002 16.214 22.624 1.00 78.62 74 TYR A N 1
ATOM 593 C CA . TYR A 1 74 ? -6.890 15.073 22.393 1.00 78.62 74 TYR A CA 1
ATOM 594 C C . TYR A 1 74 ? -6.128 13.759 22.215 1.00 78.62 74 TYR A C 1
ATOM 596 O O . TYR A 1 74 ? -6.568 12.717 22.705 1.00 78.62 74 TYR A O 1
ATOM 604 N N . LEU A 1 75 ? -4.942 13.797 21.599 1.00 78.44 75 LEU A N 1
ATOM 605 C CA . LEU A 1 75 ? -4.083 12.614 21.483 1.00 78.44 75 LEU A CA 1
ATOM 606 C C . LEU A 1 75 ? -3.567 12.141 22.847 1.00 78.44 75 LEU A C 1
ATOM 608 O O . LEU A 1 75 ? -3.480 10.937 23.090 1.00 78.44 75 LEU A O 1
ATOM 612 N N . LYS A 1 76 ? -3.256 13.066 23.765 1.00 80.62 76 LYS A N 1
ATOM 613 C CA . LYS A 1 76 ? -2.838 12.710 25.132 1.00 80.62 76 LYS A CA 1
ATOM 614 C C . LYS A 1 76 ? -3.975 12.069 25.921 1.00 80.62 76 LYS A C 1
ATOM 616 O O . LYS A 1 76 ? -3.724 11.124 26.666 1.00 80.62 76 LYS A O 1
ATOM 621 N N . ILE A 1 77 ? -5.201 12.553 25.736 1.00 78.56 77 ILE A N 1
ATOM 622 C CA . ILE A 1 77 ? -6.396 11.992 26.376 1.00 78.56 77 ILE A CA 1
ATOM 623 C C . ILE A 1 77 ? -6.656 10.576 25.845 1.00 78.56 77 ILE A C 1
ATOM 625 O O . ILE A 1 77 ? -6.806 9.646 26.635 1.00 78.56 77 ILE A O 1
ATOM 629 N N . GLN A 1 78 ? -6.609 10.375 24.525 1.00 75.81 78 GLN A N 1
ATOM 630 C CA . GLN A 1 78 ? -6.819 9.062 23.900 1.00 75.81 78 GLN A CA 1
ATOM 631 C C . GLN A 1 78 ? -5.792 8.010 24.337 1.00 75.81 78 GLN A C 1
ATOM 633 O O . GLN A 1 78 ? -6.141 6.842 24.481 1.00 75.81 78 GLN A O 1
ATOM 638 N N . LEU A 1 79 ? -4.540 8.407 24.595 1.00 81.62 79 LEU A N 1
ATOM 639 C CA . LEU A 1 79 ? -3.504 7.498 25.102 1.00 81.62 79 LEU A CA 1
ATOM 640 C C . LEU A 1 79 ? -3.825 6.924 26.490 1.00 81.62 79 LEU A C 1
ATOM 642 O O . LEU A 1 79 ? -3.313 5.862 26.842 1.00 81.62 79 LEU A O 1
ATOM 646 N N . GLN A 1 80 ? -4.630 7.629 27.287 1.00 80.88 80 GLN A N 1
ATOM 647 C CA . GLN A 1 80 ? -4.984 7.225 28.649 1.00 80.88 80 GLN A CA 1
ATOM 648 C C . GLN A 1 80 ? -6.319 6.476 28.723 1.00 80.88 80 GLN A C 1
ATOM 650 O O . GLN A 1 80 ? -6.621 5.885 29.760 1.00 80.88 80 GLN A O 1
ATOM 655 N N . GLN A 1 81 ? -7.112 6.484 27.650 1.00 79.94 81 GLN A N 1
ATOM 656 C CA . GLN A 1 81 ? -8.432 5.865 27.619 1.00 79.94 81 GLN A CA 1
ATOM 657 C C . GLN A 1 81 ? -8.401 4.480 26.953 1.00 79.94 81 GLN A C 1
ATOM 659 O O . GLN A 1 81 ? -7.596 4.226 26.052 1.00 79.94 81 GLN A O 1
ATOM 664 N N . PRO A 1 82 ? -9.269 3.545 27.377 1.00 81.69 82 PRO A N 1
ATOM 665 C CA . PRO A 1 82 ? -9.426 2.276 26.685 1.00 81.69 82 PRO A CA 1
ATOM 666 C C . PRO A 1 82 ? -9.946 2.499 25.260 1.00 81.69 82 PRO A C 1
ATOM 668 O O . PRO A 1 82 ? -10.761 3.382 24.999 1.00 81.69 82 PRO A O 1
ATOM 671 N N . ILE A 1 83 ? -9.505 1.644 24.336 1.00 77.00 83 ILE A N 1
ATOM 672 C CA . ILE A 1 83 ? -9.979 1.649 22.949 1.00 77.00 83 ILE A CA 1
ATOM 673 C C . ILE A 1 83 ? -11.512 1.581 22.923 1.00 77.00 83 ILE A C 1
ATOM 675 O O . ILE A 1 83 ? -12.109 0.646 23.457 1.00 77.00 83 ILE A O 1
ATOM 679 N N . GLY A 1 84 ? -12.128 2.574 22.278 1.00 72.62 84 GLY A N 1
ATOM 680 C CA . GLY A 1 84 ? -13.581 2.696 22.149 1.00 72.62 84 GLY A CA 1
ATOM 681 C C . GLY A 1 84 ? -14.244 3.691 23.107 1.00 72.62 84 GLY A C 1
ATOM 682 O O . GLY A 1 84 ? -15.468 3.805 23.077 1.00 72.62 84 GLY A O 1
ATOM 683 N N . SER A 1 85 ? -13.487 4.423 23.930 1.00 76.56 85 SER A N 1
ATOM 684 C CA . SER A 1 85 ? -14.034 5.543 24.704 1.00 76.56 85 SER A CA 1
ATOM 685 C C . SER A 1 85 ? -14.511 6.678 23.779 1.00 76.56 85 SER A C 1
ATOM 687 O O . SER A 1 85 ? -13.751 7.079 22.889 1.00 76.56 85 SER A O 1
ATOM 689 N N . PRO A 1 86 ? -15.715 7.238 23.986 1.00 77.19 86 PRO A N 1
ATOM 690 C CA . PRO A 1 86 ? -16.150 8.444 23.290 1.00 77.19 86 PRO A CA 1
ATOM 691 C C . PRO A 1 86 ? -15.199 9.621 23.545 1.00 77.19 86 PRO A C 1
ATOM 693 O O . PRO A 1 86 ? -14.659 9.756 24.641 1.00 77.19 86 PRO A O 1
ATOM 696 N N . ILE A 1 87 ? -15.014 10.472 22.537 1.00 74.38 87 ILE A N 1
ATOM 697 C CA . ILE A 1 87 ? -14.334 11.764 22.685 1.00 74.38 87 ILE A CA 1
ATOM 698 C C . ILE A 1 87 ? -15.391 12.803 23.030 1.00 74.38 87 ILE A C 1
ATOM 700 O O . ILE A 1 87 ? -16.374 12.951 22.304 1.00 74.38 87 ILE A O 1
ATOM 704 N N . GLU A 1 88 ? -15.181 13.508 24.134 1.00 77.19 88 GLU A N 1
ATOM 705 C CA . GLU A 1 88 ? -15.994 14.662 24.493 1.00 77.19 88 GLU A CA 1
ATOM 706 C C . GLU A 1 88 ? -15.462 15.877 23.734 1.00 77.19 88 GLU A C 1
ATOM 708 O O . GLU A 1 88 ? -14.282 16.208 23.829 1.00 77.19 88 GLU A O 1
ATOM 713 N N . LEU A 1 89 ? -16.331 16.496 22.937 1.00 76.00 89 LEU A N 1
ATOM 714 C CA . LEU A 1 89 ? -16.060 17.770 22.279 1.00 76.00 89 LEU A CA 1
ATOM 715 C C . LEU A 1 89 ? -16.665 18.884 23.123 1.00 76.00 89 LEU A C 1
ATOM 717 O O . LEU A 1 89 ? -17.743 18.715 23.703 1.00 76.00 89 LEU A O 1
ATOM 721 N N . THR A 1 90 ? -16.004 20.033 23.153 1.00 76.56 90 THR A N 1
ATOM 722 C CA . THR A 1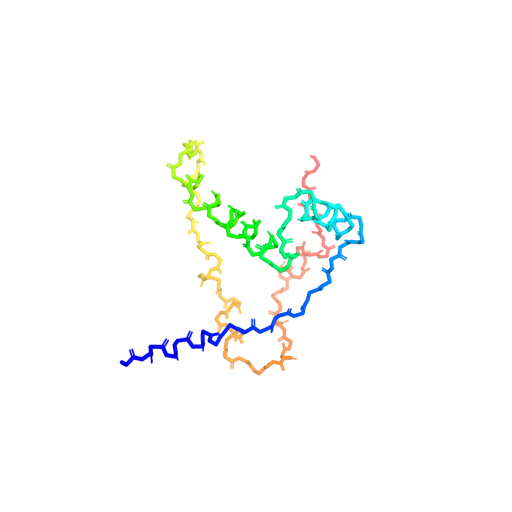 90 ? -16.606 21.235 23.734 1.00 76.56 90 THR A CA 1
ATOM 723 C C . THR A 1 90 ? -17.743 21.744 22.844 1.00 76.56 90 THR A C 1
ATOM 725 O O . THR A 1 90 ? -17.791 21.470 21.641 1.00 76.56 90 THR A O 1
ATOM 728 N N . GLU A 1 91 ? -18.683 22.499 23.420 1.00 75.25 91 GLU A N 1
ATOM 729 C CA . GLU A 1 91 ? -19.823 23.049 22.668 1.00 75.25 91 GLU A CA 1
ATOM 730 C C . GLU A 1 91 ? -19.364 23.928 21.490 1.00 75.25 91 GLU A C 1
ATOM 732 O O . GLU A 1 91 ? -19.975 23.915 20.422 1.00 75.25 91 GLU A O 1
ATOM 737 N N . GLU A 1 92 ? -18.253 24.647 21.652 1.00 75.62 92 GLU A N 1
ATOM 738 C CA . GLU A 1 92 ? -17.656 25.502 20.622 1.00 75.62 92 GLU A CA 1
ATOM 739 C C . GLU A 1 92 ? -17.128 24.689 19.429 1.00 75.62 92 GLU A C 1
ATOM 741 O O . GLU A 1 92 ? -17.384 25.030 18.272 1.00 75.62 92 GLU A O 1
ATOM 746 N N . GLU A 1 93 ? -16.446 23.573 19.690 1.00 71.75 93 GLU A N 1
ATOM 747 C CA . GLU A 1 93 ? -15.925 22.684 18.646 1.00 71.75 93 GLU A CA 1
ATOM 748 C C . GLU A 1 93 ? -17.042 21.913 17.947 1.00 71.75 93 GLU A C 1
ATOM 750 O O . GLU A 1 93 ? -17.024 21.771 16.723 1.00 71.75 93 GLU A O 1
ATOM 755 N N . ALA A 1 94 ? -18.042 21.456 18.704 1.00 77.31 94 ALA A N 1
ATOM 756 C CA . ALA A 1 94 ? -19.221 20.812 18.141 1.00 77.31 94 ALA A CA 1
ATOM 757 C C . ALA A 1 94 ? -19.950 21.764 17.181 1.00 77.31 94 ALA A C 1
ATOM 759 O O . ALA A 1 94 ? -20.289 21.377 16.060 1.00 77.31 94 ALA A O 1
ATOM 760 N N . ASN A 1 95 ? -20.117 23.028 17.579 1.00 77.94 95 ASN A N 1
ATOM 761 C CA . ASN A 1 95 ? -20.717 24.050 16.728 1.00 77.94 95 ASN A CA 1
ATOM 762 C C . ASN A 1 95 ? -19.877 24.326 15.477 1.00 77.94 95 ASN A C 1
ATOM 764 O O . ASN A 1 95 ? -20.449 24.454 14.403 1.00 77.94 95 ASN A O 1
ATOM 768 N N . LYS A 1 96 ? -18.544 24.332 15.568 1.00 77.94 96 LYS A N 1
ATOM 769 C CA . LYS A 1 96 ? -17.667 24.520 14.400 1.00 77.94 96 LYS A CA 1
ATOM 770 C C . LYS A 1 96 ? -17.804 23.410 13.351 1.00 77.94 96 LYS A C 1
ATOM 772 O O . LYS A 1 96 ? -17.690 23.673 12.160 1.00 77.94 96 LYS A O 1
ATOM 777 N N . ILE A 1 97 ? -18.049 22.172 13.783 1.00 75.00 97 ILE A N 1
ATOM 778 C CA . ILE A 1 97 ? -18.261 21.026 12.880 1.00 75.00 97 ILE A CA 1
ATOM 779 C C . ILE A 1 97 ? -19.667 21.078 12.265 1.00 75.00 97 ILE A C 1
ATOM 781 O O . ILE A 1 97 ? -19.848 20.776 11.086 1.00 75.00 97 ILE A O 1
ATOM 785 N N . LEU A 1 98 ? -20.676 21.445 13.059 1.00 74.38 98 LEU A N 1
ATOM 786 C CA . LEU A 1 98 ? -22.072 21.492 12.614 1.00 74.38 98 LEU A CA 1
ATOM 787 C C . LEU A 1 98 ? -22.366 22.697 11.714 1.00 74.38 98 LEU A C 1
ATOM 789 O O . LEU A 1 98 ? -23.118 22.587 10.745 1.00 74.38 98 LEU A O 1
ATOM 793 N N . PHE A 1 99 ? -21.772 23.837 12.037 1.00 70.31 99 PHE A N 1
ATOM 794 C CA . PHE A 1 99 ? -21.910 25.104 11.341 1.00 70.31 99 PHE A CA 1
ATOM 795 C C . PHE A 1 99 ? -20.542 25.437 10.760 1.00 70.31 99 PHE A C 1
ATOM 797 O O . PHE A 1 99 ? -19.778 26.205 11.334 1.00 70.31 99 PHE A O 1
ATOM 804 N N . ASN A 1 100 ? -20.204 24.768 9.658 1.00 57.44 100 ASN A N 1
ATOM 805 C CA . ASN A 1 100 ? -18.961 24.989 8.930 1.00 57.44 100 ASN A CA 1
ATOM 806 C C . ASN A 1 100 ? -18.913 26.471 8.502 1.00 57.44 100 ASN A C 1
ATOM 808 O O . ASN A 1 100 ? -19.536 26.851 7.509 1.00 57.44 100 ASN A O 1
ATOM 812 N N . ASP A 1 101 ? -18.246 27.322 9.286 1.00 60.06 101 ASP A N 1
ATOM 813 C CA . ASP A 1 101 ? -17.961 28.715 8.937 1.00 60.06 101 ASP A CA 1
ATOM 814 C C . ASP A 1 101 ? -16.887 28.717 7.842 1.00 60.06 101 ASP A C 1
ATOM 816 O O . ASP A 1 101 ? -15.716 29.017 8.078 1.00 60.06 101 ASP A O 1
ATOM 820 N N . ASP A 1 102 ? -17.288 28.336 6.631 1.00 57.25 102 ASP A N 1
ATOM 821 C CA . ASP A 1 102 ? -16.533 28.618 5.419 1.00 57.25 102 ASP A CA 1
ATOM 822 C C . ASP A 1 102 ? -16.810 30.087 5.048 1.00 57.25 102 ASP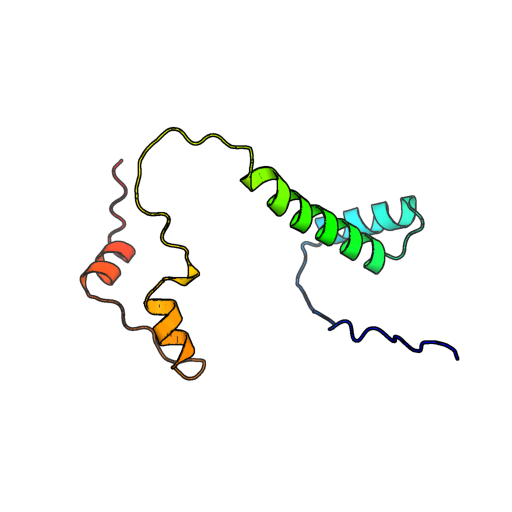 A C 1
ATOM 824 O O . ASP A 1 102 ? -17.916 30.398 4.581 1.00 57.25 102 ASP A O 1
ATOM 828 N N . PRO A 1 103 ? -15.866 31.032 5.236 1.00 53.66 103 PRO A N 1
ATOM 829 C CA . PRO A 1 103 ? -15.997 32.333 4.603 1.00 53.66 103 PRO A CA 1
ATOM 830 C C . PRO A 1 103 ? -15.964 32.119 3.085 1.00 53.66 103 PRO A C 1
ATOM 832 O O . PRO A 1 103 ? -14.967 31.663 2.526 1.00 53.66 103 PRO A O 1
ATOM 835 N N . LYS A 1 104 ? -17.096 32.408 2.439 1.00 43.28 104 LYS A N 1
ATOM 836 C CA . LYS A 1 104 ? -17.219 32.495 0.981 1.00 43.28 104 LYS A CA 1
ATOM 837 C C . LYS A 1 104 ? -16.324 33.582 0.399 1.00 43.28 104 LYS A C 1
ATOM 839 O O . LYS A 1 104 ? -16.238 34.662 1.027 1.00 43.28 104 LYS A O 1
#

pLDDT: mean 74.44, std 17.25, range [39.94, 96.81]

Secondary structure (DSSP, 8-state):
--------PPP------HHHHHHHHHHHHHTT--HHHHHHHHHHHHHHHHHHGGGS----S-------GGG-HHHHHHHHSPTTPPPPPPHHHHHHHHS-----

Foldseek 3Di:
DPPPPPPPDDDDDDDDDPVVLVVLVVVCVVVVHDSVVSVVVVVVVVVVVVVPVVPPDPDPDDDPPPCDPVNDPQVVVVVPDPPPDDDDDDPVVVCCVVVVPDDD

Sequence (104 aa):
MENDNTNKTRQIFAIVSEDIYLASKAKATELRLPLRKFIELALEKALNFNANETLNQEVDSSDTENKSIWQDEYLKIQLQQPIGSPIELTEEEANKILFNDDPK

Radius of gyration: 22.21 Å; chains: 1; bounding box: 50×53×46 Å